Protein AF-A0A938MWE0-F1 (afdb_monomer_lite)

pLDDT: mean 91.22, std 5.6, range [59.72, 96.69]

Secondary structure (DSSP, 8-state):
------HHHHHHHHHHHHHHHHHHHHHHTTTHHHHHHHHHHHHH---TTS----TT-TT-

Sequence (60 aa):
MAVDKSGNRIRQMFGAIAPRYDLLNHVLSLNVDRYWRWRTVRLARPERTHPILDVCTGTG

Radius of gyration: 15.78 Å; chains: 1; bounding box: 46×14×33 Å

Foldseek 3Di:
DDDDPPPVVVCVVLVVVQVVVVVCCCVVVVNVVVVVVVVVCVVCVDDPVDDDDDPPPRPD

Structure (mmCIF, N/CA/C/O backbone):
data_AF-A0A938MWE0-F1
#
_entry.id   AF-A0A938MWE0-F1
#
loop_
_atom_site.group_PDB
_atom_site.id
_atom_site.type_symbol
_atom_site.label_atom_id
_atom_site.label_alt_id
_atom_site.label_comp_id
_atom_site.label_asym_id
_atom_site.label_entity_id
_atom_site.label_seq_id
_atom_site.pdbx_PDB_ins_code
_atom_site.Cartn_x
_atom_site.Cartn_y
_atom_site.Cartn_z
_atom_site.occupancy
_atom_site.B_iso_or_equiv
_atom_site.auth_seq_id
_atom_site.auth_comp_id
_atom_site.auth_asym_id
_atom_site.auth_atom_id
_atom_site.pdbx_PDB_model_num
ATOM 1 N N . MET A 1 1 ? 31.019 -9.338 -6.048 1.00 59.72 1 MET A N 1
ATOM 2 C CA . MET A 1 1 ? 30.725 -7.934 -5.682 1.00 59.72 1 MET A CA 1
ATOM 3 C C . MET A 1 1 ? 29.514 -7.958 -4.755 1.00 59.72 1 MET A C 1
ATOM 5 O O . MET A 1 1 ? 28.506 -8.537 -5.142 1.00 59.72 1 MET A O 1
ATOM 9 N N . ALA A 1 2 ? 29.629 -7.482 -3.513 1.00 78.62 2 ALA A N 1
ATOM 10 C CA . ALA A 1 2 ? 28.516 -7.529 -2.561 1.00 78.62 2 ALA A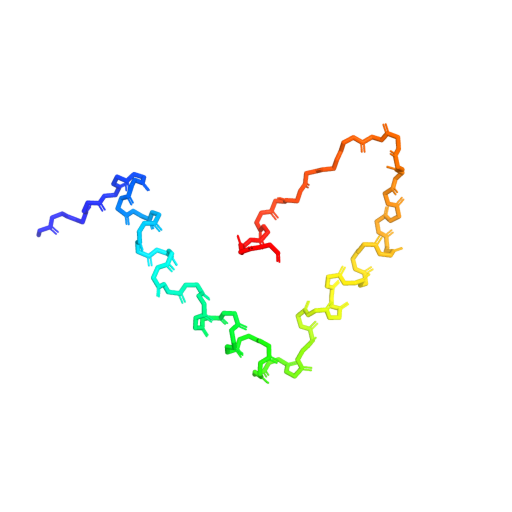 CA 1
ATOM 11 C C . ALA A 1 2 ? 27.465 -6.467 -2.923 1.00 78.62 2 ALA A C 1
ATOM 13 O O . ALA A 1 2 ? 27.816 -5.327 -3.218 1.00 78.62 2 ALA A O 1
ATOM 14 N N . VAL A 1 3 ? 26.186 -6.844 -2.928 1.00 82.94 3 VAL A N 1
ATOM 15 C CA . VAL A 1 3 ? 25.079 -5.908 -3.162 1.00 82.94 3 VAL A CA 1
ATOM 16 C C . VAL A 1 3 ? 24.900 -5.031 -1.922 1.00 82.94 3 VAL A C 1
ATOM 18 O O . VAL A 1 3 ? 24.753 -5.553 -0.818 1.00 82.94 3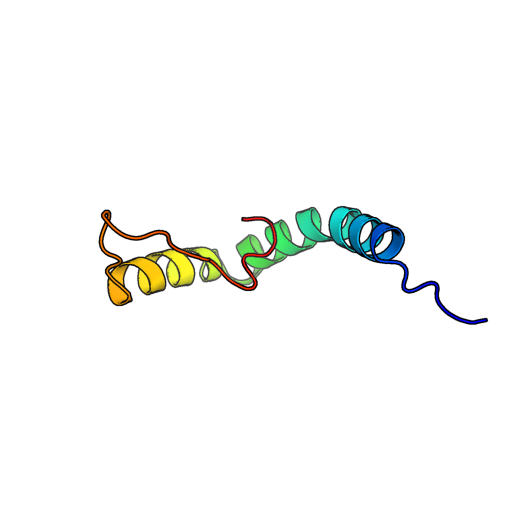 VAL A O 1
ATOM 21 N N . ASP A 1 4 ? 24.894 -3.711 -2.108 1.00 86.19 4 ASP A N 1
ATOM 22 C CA . ASP A 1 4 ? 24.581 -2.727 -1.067 1.00 86.19 4 ASP A CA 1
ATOM 23 C C . ASP A 1 4 ? 23.110 -2.860 -0.633 1.00 86.19 4 ASP A C 1
ATOM 25 O O . ASP A 1 4 ? 22.190 -2.608 -1.413 1.00 86.19 4 ASP A O 1
ATOM 29 N N . LYS A 1 5 ? 22.902 -3.282 0.619 1.00 88.75 5 LYS A N 1
ATOM 30 C CA . LYS A 1 5 ? 21.586 -3.482 1.247 1.00 88.75 5 LYS A CA 1
ATOM 31 C C . LYS A 1 5 ? 21.211 -2.344 2.202 1.00 88.75 5 LYS A C 1
ATOM 33 O O . LYS A 1 5 ? 20.373 -2.533 3.082 1.00 88.75 5 LYS A O 1
ATOM 38 N N . SER A 1 6 ? 21.832 -1.172 2.071 1.00 94.19 6 SER A N 1
ATOM 39 C CA . SER A 1 6 ? 21.447 -0.007 2.863 1.00 94.19 6 SER A CA 1
ATOM 40 C C . SER A 1 6 ? 19.973 0.349 2.629 1.00 9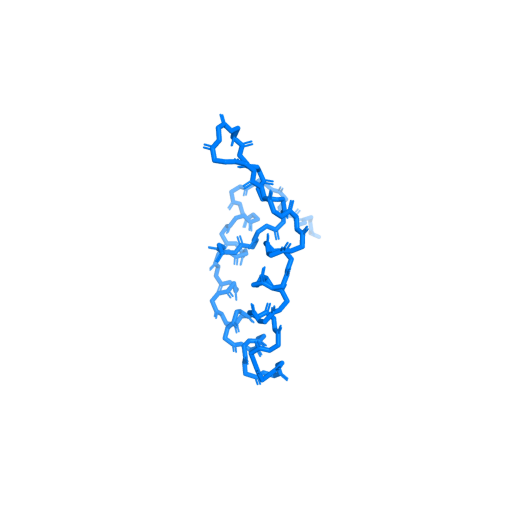4.19 6 SER A C 1
ATOM 42 O O . SER A 1 6 ? 19.455 0.282 1.511 1.00 94.19 6 SER A O 1
ATOM 44 N N . GLY A 1 7 ? 19.271 0.758 3.691 1.00 93.44 7 GLY A N 1
ATOM 45 C CA . GLY A 1 7 ? 17.842 1.081 3.602 1.00 93.44 7 GLY A CA 1
ATOM 46 C C . GLY A 1 7 ? 17.534 2.185 2.582 1.00 93.44 7 GLY A C 1
ATOM 47 O O . GLY A 1 7 ? 16.507 2.130 1.913 1.00 93.44 7 GLY A O 1
ATOM 48 N N . ASN A 1 8 ? 18.443 3.153 2.407 1.00 94.00 8 ASN A N 1
ATOM 49 C CA . ASN A 1 8 ? 18.319 4.203 1.390 1.00 94.00 8 ASN A CA 1
ATOM 50 C C . ASN A 1 8 ? 18.365 3.638 -0.035 1.00 94.00 8 ASN A C 1
ATOM 52 O O . ASN A 1 8 ? 17.508 3.980 -0.849 1.00 94.00 8 ASN A O 1
ATOM 56 N N . ARG A 1 9 ? 19.318 2.742 -0.322 1.00 93.25 9 ARG A N 1
ATOM 57 C CA . ARG A 1 9 ? 19.453 2.089 -1.630 1.00 93.25 9 ARG A CA 1
ATOM 58 C C . ARG A 1 9 ? 18.227 1.241 -1.954 1.00 93.25 9 ARG A C 1
ATOM 60 O O . ARG A 1 9 ? 17.684 1.337 -3.051 1.00 93.25 9 ARG A O 1
ATOM 67 N N . ILE A 1 10 ? 17.765 0.459 -0.978 1.00 92.31 10 ILE A N 1
ATOM 68 C CA . ILE A 1 10 ? 16.569 -0.379 -1.104 1.00 92.31 10 ILE A CA 1
ATOM 69 C C . ILE A 1 10 ? 15.338 0.489 -1.394 1.00 92.31 10 ILE A C 1
ATOM 71 O O . ILE A 1 10 ? 14.619 0.218 -2.353 1.00 92.31 10 ILE A O 1
ATOM 75 N N . ARG A 1 11 ? 15.128 1.572 -0.631 1.00 91.06 11 ARG A N 1
ATOM 76 C CA . ARG A 1 11 ? 14.022 2.516 -0.865 1.00 91.06 11 ARG A CA 1
ATOM 77 C C . ARG A 1 11 ? 14.063 3.134 -2.260 1.00 91.06 11 ARG A C 1
ATOM 79 O O . ARG A 1 11 ? 13.028 3.187 -2.912 1.00 91.06 11 ARG A O 1
ATOM 86 N N . GLN A 1 12 ? 15.232 3.568 -2.733 1.00 93.25 12 GLN A N 1
ATOM 87 C CA . GLN A 1 12 ? 15.376 4.118 -4.086 1.00 93.25 12 GLN A CA 1
ATOM 88 C C . GLN A 1 12 ? 15.054 3.081 -5.167 1.00 93.25 12 GLN A C 1
ATOM 90 O O . GLN A 1 12 ? 14.326 3.385 -6.109 1.00 93.25 12 GLN A O 1
ATOM 95 N N . MET A 1 13 ? 15.557 1.853 -5.017 1.00 92.19 13 MET A N 1
ATOM 96 C CA . MET A 1 13 ? 15.296 0.769 -5.962 1.00 92.19 13 MET A CA 1
ATOM 97 C C . MET A 1 13 ? 13.799 0.447 -6.040 1.00 92.19 13 MET A C 1
ATOM 99 O O . MET A 1 13 ? 13.237 0.436 -7.132 1.00 92.19 13 MET A O 1
ATOM 103 N N . PHE A 1 14 ? 13.137 0.236 -4.897 1.00 90.69 14 PHE A N 1
ATOM 104 C CA . PHE A 1 14 ? 11.700 -0.043 -4.874 1.00 90.69 14 PHE A CA 1
ATOM 105 C C . PHE A 1 14 ? 10.870 1.155 -5.343 1.00 90.69 14 PHE A C 1
ATOM 107 O O . PHE A 1 14 ? 9.933 0.966 -6.112 1.00 90.69 14 PHE A O 1
ATOM 114 N N . GLY A 1 15 ? 11.247 2.382 -4.974 1.00 92.12 15 GLY A N 1
ATOM 115 C CA . GLY A 1 15 ? 10.572 3.600 -5.431 1.00 92.12 15 GLY A CA 1
ATOM 116 C C . GLY A 1 15 ? 10.606 3.777 -6.953 1.00 92.12 15 GLY A C 1
ATOM 117 O O . GLY A 1 15 ? 9.626 4.223 -7.540 1.00 92.12 15 GLY A O 1
ATOM 118 N N . ALA A 1 16 ? 11.689 3.363 -7.616 1.00 93.50 16 ALA A N 1
ATOM 119 C CA . ALA A 1 16 ? 11.790 3.408 -9.077 1.00 93.50 16 ALA A CA 1
ATOM 120 C C . ALA A 1 16 ? 10.922 2.351 -9.790 1.00 93.50 16 ALA A C 1
ATOM 122 O O . ALA A 1 16 ? 10.579 2.506 -10.967 1.00 93.50 16 ALA A O 1
ATOM 123 N N . ILE A 1 17 ? 10.599 1.260 -9.095 1.00 93.56 17 ILE A N 1
ATOM 124 C CA . ILE A 1 17 ? 9.936 0.081 -9.657 1.00 93.56 17 ILE A CA 1
ATOM 125 C C . ILE A 1 17 ? 8.424 0.096 -9.376 1.00 93.56 17 ILE A C 1
ATOM 127 O O . ILE A 1 17 ? 7.638 -0.261 -10.257 1.00 93.56 17 ILE A O 1
ATOM 131 N N . ALA A 1 18 ? 8.016 0.554 -8.191 1.00 93.31 18 ALA A N 1
ATOM 132 C CA . ALA A 1 18 ? 6.645 0.462 -7.695 1.00 93.31 18 ALA A CA 1
ATOM 133 C C . ALA A 1 18 ? 5.566 1.016 -8.652 1.00 93.31 18 ALA A C 1
ATOM 135 O O . ALA A 1 18 ? 4.619 0.280 -8.921 1.00 93.31 18 ALA A O 1
ATOM 136 N N . PRO A 1 19 ? 5.717 2.198 -9.296 1.00 92.50 19 PRO A N 1
ATOM 137 C CA . PRO A 1 19 ? 4.663 2.742 -10.162 1.00 92.50 19 PRO A CA 1
ATOM 138 C C . PRO A 1 19 ? 4.297 1.835 -11.344 1.00 92.50 19 PRO A C 1
ATOM 140 O O . PRO A 1 19 ? 3.137 1.746 -11.743 1.00 92.50 19 PRO A O 1
ATOM 143 N N . ARG A 1 20 ? 5.290 1.143 -11.919 1.00 94.31 20 ARG A N 1
ATOM 144 C CA . ARG A 1 20 ? 5.057 0.213 -13.034 1.00 94.31 20 ARG A CA 1
ATOM 145 C C . ARG A 1 20 ? 4.395 -1.070 -12.550 1.00 94.31 20 ARG A C 1
ATOM 147 O O . ARG A 1 20 ? 3.528 -1.594 -13.239 1.00 94.31 20 ARG A O 1
ATOM 154 N N . TYR A 1 21 ? 4.797 -1.560 -11.380 1.00 92.75 21 TYR A N 1
ATOM 155 C CA . TYR A 1 21 ? 4.194 -2.745 -10.777 1.00 92.75 21 TYR A CA 1
ATOM 156 C C . TYR A 1 21 ? 2.734 -2.506 -10.401 1.00 92.75 21 TYR A C 1
ATOM 158 O O . TYR A 1 21 ? 1.904 -3.357 -10.698 1.00 92.75 21 TYR A O 1
ATOM 166 N N . ASP A 1 22 ? 2.401 -1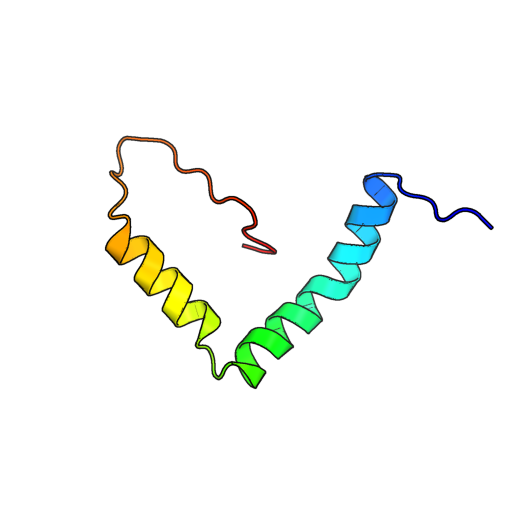.346 -9.837 1.00 91.94 22 ASP A N 1
ATOM 167 C CA . ASP A 1 22 ? 1.018 -1.002 -9.493 1.00 91.94 22 ASP A CA 1
ATOM 168 C C . ASP A 1 22 ? 0.132 -0.937 -10.740 1.00 91.94 22 ASP A C 1
ATOM 170 O O . ASP A 1 22 ? -0.946 -1.532 -10.774 1.00 91.94 22 ASP A O 1
ATOM 174 N N . LEU A 1 23 ? 0.618 -0.297 -11.812 1.00 93.44 23 LEU A N 1
ATOM 175 C CA . LEU A 1 23 ? -0.085 -0.265 -13.095 1.00 93.44 23 LEU A CA 1
ATOM 176 C C . LEU A 1 23 ? -0.328 -1.677 -13.643 1.00 93.44 23 LEU A C 1
ATOM 178 O O . LEU A 1 23 ? -1.447 -2.003 -14.038 1.00 93.44 23 LEU A O 1
ATOM 182 N N . LEU A 1 24 ? 0.709 -2.517 -13.664 1.00 94.69 24 LEU A N 1
ATOM 183 C CA . LEU A 1 24 ? 0.594 -3.889 -14.152 1.00 94.69 24 LEU A CA 1
ATOM 184 C C . LEU A 1 24 ? -0.355 -4.709 -13.279 1.00 94.69 24 LEU A C 1
ATOM 186 O O . LEU A 1 24 ? -1.176 -5.435 -13.825 1.00 94.69 24 LEU A O 1
ATOM 190 N N . ASN A 1 25 ? -0.312 -4.564 -11.955 1.00 92.00 25 ASN A N 1
ATOM 191 C CA . ASN A 1 25 ? -1.230 -5.253 -11.053 1.00 92.00 25 ASN A CA 1
ATOM 192 C C . ASN A 1 25 ? -2.682 -4.851 -11.318 1.00 92.00 25 ASN A C 1
ATOM 194 O O . ASN A 1 25 ? -3.531 -5.731 -11.439 1.00 92.00 25 ASN A O 1
ATOM 198 N N . HIS A 1 26 ? -2.975 -3.561 -11.487 1.00 92.00 26 HIS A N 1
ATOM 199 C CA . HIS A 1 26 ? -4.327 -3.111 -11.820 1.00 92.00 26 HIS A CA 1
ATOM 200 C C . HIS A 1 26 ? -4.806 -3.650 -13.172 1.00 92.00 26 HIS A C 1
ATOM 202 O O . HIS A 1 26 ? -5.946 -4.095 -13.290 1.00 92.00 26 HIS A O 1
ATOM 208 N N . VAL A 1 27 ? -3.948 -3.636 -14.195 1.00 96.25 27 VAL A N 1
ATOM 209 C CA . VAL A 1 27 ? -4.319 -4.083 -15.546 1.00 96.25 27 VAL A CA 1
ATOM 210 C C . VAL A 1 27 ? -4.451 -5.603 -15.612 1.00 96.25 27 VAL A C 1
ATOM 212 O O . VAL A 1 27 ? -5.490 -6.112 -16.024 1.00 96.25 27 VAL A O 1
ATOM 215 N N . LEU A 1 28 ? -3.421 -6.334 -15.186 1.00 96.12 28 LEU A N 1
ATOM 216 C CA . LEU A 1 28 ? -3.359 -7.793 -15.292 1.00 96.12 28 LEU A CA 1
ATOM 217 C C . LEU A 1 28 ? -4.357 -8.482 -14.363 1.00 96.12 28 LEU A C 1
ATOM 219 O O . LEU A 1 28 ? -4.879 -9.536 -14.712 1.00 96.12 28 LEU A O 1
ATOM 223 N N . SER A 1 29 ? -4.650 -7.890 -13.203 1.00 93.88 29 SER A N 1
ATOM 224 C CA . SER A 1 29 ? -5.695 -8.405 -12.317 1.00 93.88 29 SER A CA 1
ATOM 225 C C . SER A 1 29 ? -7.099 -7.941 -12.707 1.00 93.88 29 SER A C 1
ATOM 227 O O . SER A 1 29 ? -8.051 -8.321 -12.035 1.00 93.88 29 SER A O 1
ATOM 229 N N . LEU A 1 30 ? -7.260 -7.108 -13.744 1.00 96.31 30 LEU A N 1
ATOM 230 C CA . LEU A 1 30 ? -8.533 -6.452 -14.067 1.00 96.31 30 LEU A CA 1
ATOM 231 C C . LEU A 1 30 ? -9.138 -5.725 -12.843 1.00 96.31 30 LEU A C 1
ATOM 233 O O . LEU A 1 30 ? -10.337 -5.805 -12.582 1.00 96.31 30 LEU A O 1
ATOM 237 N N . ASN A 1 31 ? -8.300 -5.012 -12.083 1.00 94.00 31 ASN A N 1
ATOM 238 C CA . ASN A 1 31 ? -8.612 -4.317 -10.824 1.00 94.00 31 ASN A CA 1
ATOM 239 C C . ASN A 1 31 ? -9.104 -5.210 -9.668 1.00 94.00 31 ASN A C 1
ATOM 241 O O . ASN A 1 31 ? -9.649 -4.707 -8.677 1.00 94.00 31 ASN A O 1
ATOM 245 N N . VAL A 1 32 ? -8.906 -6.528 -9.739 1.00 95.62 32 VAL A N 1
ATOM 246 C CA . VAL A 1 32 ? -9.253 -7.439 -8.638 1.00 95.62 32 VAL A CA 1
ATOM 247 C C . VAL A 1 32 ? -8.470 -7.099 -7.365 1.00 95.62 32 VAL A C 1
ATOM 249 O O . VAL A 1 32 ? -9.002 -7.245 -6.265 1.00 95.62 32 VAL A O 1
ATOM 252 N N . ASP A 1 33 ? -7.253 -6.563 -7.482 1.00 91.69 33 ASP A N 1
ATOM 253 C CA . ASP A 1 33 ? -6.461 -6.094 -6.341 1.00 91.69 33 ASP A CA 1
ATOM 254 C C . ASP A 1 33 ? -7.191 -5.011 -5.514 1.00 91.69 33 ASP A C 1
ATOM 256 O O . ASP A 1 33 ? -7.255 -5.091 -4.282 1.00 91.69 33 ASP A O 1
ATOM 260 N N . ARG A 1 34 ? -7.854 -4.054 -6.179 1.00 91.38 34 ARG A N 1
ATOM 261 C CA . ARG A 1 34 ? -8.663 -3.015 -5.518 1.00 91.38 34 ARG A CA 1
ATOM 262 C C . ARG A 1 34 ? -9.924 -3.588 -4.892 1.00 91.38 34 ARG A C 1
ATOM 264 O O . ARG A 1 34 ? -10.300 -3.193 -3.786 1.00 91.38 34 ARG A O 1
ATOM 271 N N . TYR A 1 35 ? -10.568 -4.531 -5.579 1.00 94.25 35 TYR A N 1
ATOM 272 C CA . TYR A 1 35 ? -11.747 -5.212 -5.050 1.00 94.25 35 TYR A CA 1
ATOM 273 C C . TYR A 1 35 ? -11.431 -5.940 -3.738 1.00 94.25 35 TYR A C 1
ATOM 275 O O . TYR A 1 35 ? -12.192 -5.829 -2.773 1.00 94.25 35 TYR A O 1
ATOM 283 N N . TRP A 1 36 ? -10.288 -6.627 -3.663 1.00 93.56 36 TRP A N 1
ATOM 284 C CA . TRP A 1 36 ? -9.859 -7.284 -2.431 1.00 93.56 36 TRP A CA 1
ATOM 285 C C . TRP A 1 36 ? -9.619 -6.293 -1.297 1.00 93.56 36 TRP A C 1
ATOM 287 O O . TRP A 1 36 ? -10.125 -6.530 -0.205 1.00 93.56 36 TRP A O 1
ATOM 297 N N . ARG A 1 37 ? -8.954 -5.154 -1.539 1.00 93.19 37 ARG A N 1
ATOM 298 C CA . ARG A 1 37 ? -8.778 -4.103 -0.515 1.00 93.19 37 ARG A CA 1
ATOM 299 C C . ARG A 1 37 ? -10.122 -3.610 0.031 1.00 93.19 37 ARG A C 1
ATOM 301 O O . ARG A 1 37 ? -10.329 -3.585 1.245 1.00 93.19 37 ARG A O 1
ATOM 308 N N . TRP A 1 38 ? -11.071 -3.302 -0.855 1.00 94.31 38 TRP A N 1
ATOM 309 C CA . TRP A 1 38 ? -12.426 -2.895 -0.466 1.00 94.31 38 TRP A CA 1
ATOM 310 C C . TRP A 1 38 ? -13.148 -3.971 0.356 1.00 94.31 38 TRP A C 1
ATOM 312 O O . TRP A 1 38 ? -13.761 -3.674 1.387 1.00 94.31 38 TRP A O 1
ATOM 322 N N . ARG A 1 39 ? -13.058 -5.235 -0.074 1.00 96.69 39 ARG A N 1
ATOM 323 C CA . ARG A 1 39 ? -13.669 -6.369 0.625 1.00 9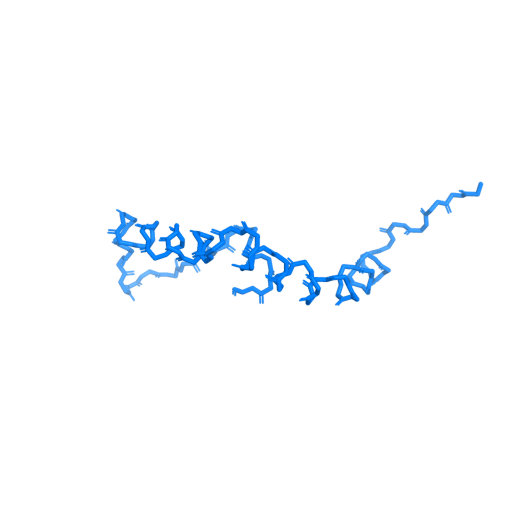6.69 39 ARG A CA 1
ATOM 324 C C . ARG A 1 39 ? -13.040 -6.577 2.001 1.00 96.69 39 ARG A C 1
A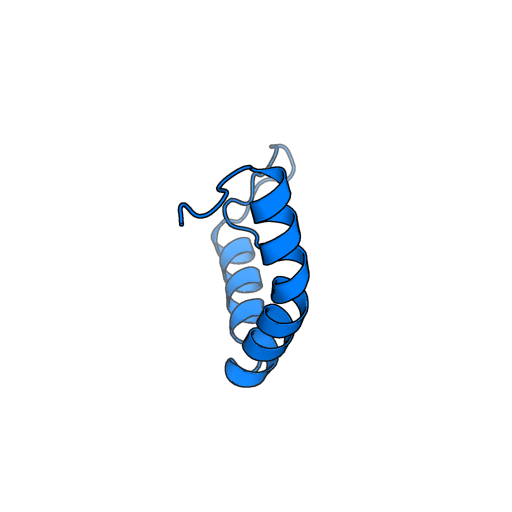TOM 326 O O . ARG A 1 39 ? -13.778 -6.772 2.961 1.00 96.69 39 ARG A O 1
ATOM 333 N N . THR A 1 40 ? -11.718 -6.490 2.113 1.00 94.69 40 THR A N 1
ATOM 334 C CA . THR A 1 40 ? -10.983 -6.638 3.376 1.00 94.69 40 THR A CA 1
ATOM 335 C C . THR A 1 40 ? -11.405 -5.582 4.389 1.00 94.69 40 THR A C 1
ATOM 337 O O . THR A 1 40 ? -11.760 -5.940 5.507 1.00 94.69 40 THR A O 1
ATOM 340 N N . VAL A 1 41 ? -11.482 -4.304 4.000 1.00 93.44 41 VAL A N 1
ATOM 341 C CA . VAL A 1 41 ? -11.947 -3.225 4.895 1.00 93.44 41 VAL A CA 1
ATOM 342 C C . VAL A 1 41 ? -13.384 -3.472 5.367 1.00 93.44 41 VAL A C 1
ATOM 344 O O . VAL A 1 41 ? -13.694 -3.323 6.550 1.00 93.44 41 VAL A O 1
ATOM 347 N N . ARG A 1 42 ? -14.270 -3.915 4.465 1.00 95.19 42 ARG A N 1
ATOM 348 C CA . ARG A 1 42 ? -15.658 -4.265 4.808 1.00 95.19 42 ARG A CA 1
ATOM 349 C C . ARG A 1 42 ? -15.789 -5.468 5.738 1.00 95.19 42 ARG A C 1
ATOM 351 O O . ARG A 1 42 ? -16.757 -5.524 6.495 1.00 95.19 42 ARG A O 1
ATOM 358 N N . LEU A 1 43 ? -14.881 -6.436 5.639 1.00 95.62 43 LEU A N 1
ATOM 359 C CA . LEU A 1 43 ? -14.855 -7.618 6.500 1.00 95.62 43 LEU A CA 1
ATOM 360 C C . LEU A 1 43 ? -14.255 -7.296 7.868 1.00 95.62 43 LEU A C 1
ATOM 362 O O . LEU A 1 43 ? -14.818 -7.706 8.876 1.00 95.62 43 LEU A O 1
ATOM 366 N N . ALA A 1 44 ? -13.162 -6.531 7.900 1.00 93.25 44 ALA A N 1
ATOM 367 C CA . ALA A 1 44 ? -12.499 -6.112 9.130 1.00 93.25 44 ALA A CA 1
ATOM 368 C C . ALA A 1 44 ? -13.374 -5.179 9.978 1.00 93.25 44 ALA A C 1
ATOM 370 O O . ALA A 1 44 ? -13.254 -5.193 11.198 1.00 93.25 44 ALA A O 1
ATOM 371 N N . ARG A 1 45 ? -14.254 -4.387 9.338 1.00 92.31 45 ARG A N 1
ATOM 372 C CA . ARG A 1 45 ? -15.167 -3.428 9.990 1.00 92.31 45 ARG A CA 1
ATOM 373 C C . ARG A 1 45 ? -14.470 -2.608 11.086 1.00 92.31 45 ARG A C 1
ATOM 375 O O . ARG A 1 45 ? -14.937 -2.603 12.223 1.00 92.31 45 ARG A O 1
ATOM 382 N N . PRO A 1 46 ? -13.348 -1.939 10.772 1.00 90.06 46 PRO A N 1
ATOM 383 C CA . PRO A 1 46 ? -12.572 -1.268 11.798 1.00 90.06 46 PRO A CA 1
ATOM 384 C C . PRO A 1 46 ? -13.379 -0.132 12.435 1.00 90.06 46 PRO A C 1
ATOM 386 O O . PRO A 1 46 ? -14.036 0.654 11.743 1.00 90.06 46 PRO A O 1
ATOM 389 N N . GLU A 1 47 ? -13.323 -0.042 13.760 1.00 90.69 47 GLU A N 1
ATOM 390 C CA . GLU A 1 47 ? -13.944 1.048 14.505 1.00 90.69 47 GLU A CA 1
ATOM 391 C C . GLU A 1 47 ? -13.174 2.353 14.289 1.00 90.69 47 GLU A C 1
ATOM 393 O O . GLU A 1 47 ? -11.945 2.381 14.258 1.00 90.69 47 GLU A O 1
ATOM 398 N N . ARG A 1 48 ? -13.899 3.470 14.166 1.00 85.62 48 ARG A N 1
ATOM 399 C CA . ARG A 1 48 ? -13.298 4.789 13.890 1.00 85.62 48 ARG A CA 1
ATOM 400 C C . ARG A 1 48 ? -12.568 5.399 15.091 1.00 85.62 48 ARG A C 1
ATOM 402 O O . ARG A 1 48 ? -11.953 6.450 14.954 1.00 85.62 48 ARG A O 1
ATOM 409 N N . THR A 1 49 ? -12.693 4.782 16.259 1.00 91.56 49 THR A N 1
ATOM 410 C CA . THR A 1 49 ? -12.162 5.236 17.549 1.00 91.56 49 THR A CA 1
ATOM 411 C C . THR A 1 49 ? -10.725 4.786 17.793 1.00 91.56 49 THR A C 1
ATOM 413 O O . THR A 1 49 ? -10.050 5.368 18.639 1.00 91.56 49 THR A O 1
ATOM 416 N N . HIS A 1 50 ? -10.239 3.787 17.051 1.00 91.69 50 HIS A N 1
ATOM 417 C CA . HIS A 1 50 ? -8.913 3.210 17.240 1.00 91.69 50 HIS A CA 1
ATOM 418 C C . HIS A 1 50 ? -7.986 3.497 16.049 1.00 91.69 50 HIS A C 1
ATOM 420 O O . HIS A 1 50 ? -8.440 3.520 14.903 1.00 91.69 50 HIS A O 1
ATOM 426 N N . PRO A 1 51 ? -6.679 3.710 16.292 1.00 92.06 51 PRO A N 1
ATOM 427 C CA . PRO A 1 51 ? -5.703 3.805 15.215 1.00 92.06 51 PRO A CA 1
ATOM 428 C C . PRO A 1 51 ? -5.607 2.474 14.455 1.00 92.06 51 PRO A C 1
ATOM 430 O O . PRO A 1 51 ? -5.629 1.400 15.055 1.00 92.06 51 PRO A O 1
ATOM 433 N N . ILE A 1 52 ? -5.472 2.557 13.130 1.00 91.75 52 ILE A N 1
ATOM 434 C CA . ILE A 1 52 ? -5.366 1.402 12.228 1.00 91.75 52 ILE A CA 1
ATOM 435 C C . ILE A 1 52 ? -3.973 1.404 11.602 1.00 91.75 52 ILE A C 1
ATOM 437 O O . ILE A 1 52 ? -3.513 2.436 11.115 1.00 91.75 52 ILE A O 1
ATOM 441 N N . LEU A 1 53 ? -3.320 0.241 11.591 1.00 91.94 53 LEU A N 1
ATOM 442 C CA . LEU A 1 53 ? -2.051 0.021 10.904 1.00 91.94 53 LEU A CA 1
ATOM 443 C C . LEU A 1 53 ? -2.274 -0.908 9.707 1.00 91.94 53 LEU A C 1
ATOM 445 O O . LEU A 1 53 ? -2.649 -2.064 9.889 1.00 91.94 53 LEU A O 1
ATOM 449 N N . ASP A 1 54 ? -2.008 -0.408 8.502 1.00 92.12 54 ASP A N 1
ATOM 450 C CA . ASP A 1 54 ? -1.939 -1.228 7.292 1.00 92.12 54 ASP A CA 1
ATOM 451 C C . ASP A 1 54 ? -0.496 -1.708 7.079 1.00 92.12 54 ASP A C 1
ATOM 453 O O . ASP A 1 54 ? 0.424 -0.916 6.856 1.00 92.12 54 ASP A O 1
ATOM 457 N N . VAL A 1 55 ? -0.284 -3.017 7.206 1.00 92.06 55 VAL A N 1
ATOM 458 C CA . VAL A 1 55 ? 1.030 -3.649 7.053 1.00 92.06 55 VAL A CA 1
ATOM 459 C C . VAL A 1 55 ? 1.154 -4.171 5.628 1.00 92.06 55 VAL A C 1
ATOM 461 O O . VAL A 1 55 ? 0.223 -4.765 5.098 1.00 92.06 55 VAL A O 1
ATOM 464 N N . CYS A 1 56 ? 2.327 -3.991 5.014 1.00 87.25 56 CYS A N 1
ATOM 465 C CA . CYS A 1 56 ? 2.559 -4.352 3.609 1.00 87.25 56 CYS A CA 1
ATOM 466 C C . CYS A 1 56 ? 1.644 -3.599 2.621 1.00 87.25 56 CYS A C 1
ATOM 468 O O . CYS A 1 56 ? 1.342 -4.109 1.547 1.00 87.25 56 CYS A O 1
ATOM 470 N N . THR A 1 57 ? 1.269 -2.361 2.960 1.00 88.31 57 THR A N 1
ATOM 471 C CA . THR A 1 57 ? 0.399 -1.467 2.168 1.00 88.31 57 THR A CA 1
ATOM 472 C C . THR A 1 57 ? 0.910 -1.176 0.741 1.00 88.31 57 THR A C 1
ATOM 474 O O . THR A 1 57 ? 0.154 -0.802 -0.160 1.00 88.31 57 THR A O 1
ATOM 477 N N . GLY A 1 58 ? 2.198 -1.427 0.485 1.00 86.56 58 GLY A N 1
ATOM 478 C CA . GLY A 1 58 ? 2.836 -1.123 -0.790 1.00 86.56 58 GLY A CA 1
ATOM 479 C C . GLY A 1 58 ? 3.007 0.385 -0.935 1.00 86.56 58 GLY A C 1
ATOM 480 O O . GLY A 1 58 ? 3.647 1.014 -0.094 1.00 86.56 58 GLY A O 1
ATOM 481 N N . THR A 1 59 ? 2.451 0.956 -1.998 1.00 87.00 59 THR A N 1
ATOM 482 C CA . THR A 1 59 ? 2.455 2.401 -2.276 1.00 87.00 59 THR A CA 1
ATOM 483 C C . THR A 1 59 ? 1.289 3.162 -1.637 1.00 87.00 59 THR A C 1
ATOM 485 O O . THR A 1 59 ? 1.276 4.391 -1.721 1.00 87.00 59 THR A O 1
ATOM 488 N N . GLY A 1 60 ? 0.366 2.462 -0.964 1.00 76.31 60 GLY A N 1
ATOM 489 C CA . GLY A 1 60 ? -0.856 3.018 -0.372 1.00 76.31 60 GLY A CA 1
ATOM 490 C C . GLY A 1 60 ? -2.100 2.348 -0.923 1.00 76.31 60 GLY A C 1
ATOM 491 O O . GLY A 1 60 ? -2.538 2.724 -2.030 1.00 76.31 60 GLY A O 1
#